Protein AF-A0A2W0CDM2-F1 (afdb_monomer_lite)

Foldseek 3Di:
DDPDFDKDKKKKAWALPWPFKKWKWKAFPVGHTPGDIDIHTHPGIDMDTDHTPPTDMDIDIDDDDTDTDMDID

Secondary structure (DSSP, 8-state):
-PPP--EEEEEEEE-TTSSS-EEEEEEETTS-EEEEEEEE-TTEEEEEEEEETT--EEEEEE--SS---EEE-

Organism: NCBI:txid59845

pLDDT: mean 90.95, std 12.7, range [41.97, 98.5]

Sequence (73 aa):
MSPPFHSHHKVIINDANSDRNVLLRVKHAKGDIIIEEFQVSPGTSKHVDGLINGTEYLFEIKAEEGQFILNAT

Structure (mmCIF, N/CA/C/O backbone):
data_AF-A0A2W0CDM2-F1
#
_entry.id   AF-A0A2W0CDM2-F1
#
loop_
_atom_site.group_PDB
_atom_site.id
_atom_site.type_symbol
_atom_site.label_atom_id
_atom_site.label_alt_id
_atom_site.label_comp_id
_atom_site.label_asym_id
_atom_site.label_entity_id
_atom_site.label_seq_id
_atom_site.pdbx_PDB_ins_code
_atom_site.Cartn_x
_atom_site.Cartn_y
_atom_site.Cartn_z
_atom_site.occupancy
_atom_site.B_iso_or_equiv
_atom_site.auth_seq_id
_atom_site.auth_comp_id
_atom_site.auth_asym_id
_atom_site.auth_atom_id
_atom_site.pdbx_PDB_model_num
ATOM 1 N N . MET A 1 1 ? -30.894 -9.713 16.021 1.00 41.97 1 MET A N 1
ATOM 2 C CA . MET A 1 1 ? -30.273 -10.063 14.727 1.00 41.97 1 MET A CA 1
ATOM 3 C C . MET A 1 1 ? -29.111 -9.112 14.517 1.00 41.97 1 MET A C 1
ATOM 5 O O . MET A 1 1 ? -29.350 -7.914 14.460 1.00 41.97 1 MET A O 1
ATOM 9 N N . SER A 1 2 ? -27.877 -9.610 14.506 1.00 44.75 2 SER A N 1
ATOM 10 C CA . SER A 1 2 ? -26.706 -8.797 14.152 1.00 44.75 2 SER A CA 1
ATOM 11 C C . SER A 1 2 ? -26.717 -8.560 12.638 1.00 44.75 2 SER A C 1
ATOM 13 O O . SER A 1 2 ? -27.075 -9.492 11.911 1.00 44.75 2 SER A O 1
ATOM 15 N N . PRO A 1 3 ? -26.385 -7.358 12.141 1.00 52.34 3 PRO A N 1
ATOM 16 C CA . PRO A 1 3 ? -26.319 -7.123 10.704 1.00 52.34 3 PRO A CA 1
ATOM 17 C C . PRO A 1 3 ? -25.265 -8.046 10.064 1.00 52.34 3 PRO A C 1
ATOM 19 O O . PRO A 1 3 ? -24.276 -8.388 10.721 1.00 52.34 3 PRO A O 1
ATOM 22 N N . PRO A 1 4 ? -25.463 -8.478 8.807 1.00 57.28 4 PRO A N 1
ATOM 23 C CA . PRO A 1 4 ? -24.468 -9.269 8.097 1.00 57.28 4 PRO A CA 1
ATOM 24 C C . PRO A 1 4 ? -23.164 -8.470 7.973 1.00 57.28 4 PRO A C 1
ATOM 26 O O . PRO A 1 4 ? -23.154 -7.349 7.466 1.00 57.28 4 PRO A O 1
ATOM 29 N N . PHE A 1 5 ? -22.056 -9.044 8.446 1.00 57.72 5 PHE A N 1
ATOM 30 C CA . PHE A 1 5 ? -20.723 -8.492 8.218 1.00 57.72 5 PHE A CA 1
ATOM 31 C C . PHE A 1 5 ? -20.394 -8.638 6.731 1.00 57.72 5 PHE A C 1
ATOM 33 O O . PHE A 1 5 ? -19.995 -9.705 6.269 1.00 57.72 5 PHE A O 1
ATOM 40 N N . HIS A 1 6 ? -20.608 -7.578 5.959 1.00 61.88 6 HIS A N 1
ATOM 41 C CA . HIS A 1 6 ? -20.177 -7.542 4.570 1.00 61.88 6 HIS A CA 1
ATOM 42 C C . HIS A 1 6 ? -18.664 -7.307 4.534 1.00 61.88 6 HIS A C 1
ATOM 44 O O . HIS A 1 6 ? -18.181 -6.253 4.954 1.00 61.88 6 HIS A O 1
ATOM 50 N N . SER A 1 7 ? -17.922 -8.318 4.075 1.00 65.06 7 SER A N 1
ATOM 51 C CA . SER A 1 7 ? -16.500 -8.170 3.776 1.00 65.06 7 SER A CA 1
ATOM 52 C C . SER A 1 7 ? -16.344 -7.267 2.555 1.00 65.06 7 SER A C 1
ATOM 54 O O . SER A 1 7 ? -17.020 -7.451 1.543 1.00 65.06 7 SER A O 1
ATOM 56 N N . HIS A 1 8 ? -15.477 -6.270 2.683 1.00 77.06 8 HIS A N 1
ATOM 57 C CA . HIS A 1 8 ? -15.089 -5.354 1.625 1.00 77.06 8 HIS A CA 1
ATOM 58 C C . HIS A 1 8 ? -13.698 -5.742 1.117 1.00 77.06 8 HIS A C 1
ATOM 60 O O . HIS A 1 8 ? -12.855 -6.197 1.891 1.00 77.06 8 HIS A O 1
ATOM 66 N N . HIS A 1 9 ? -13.455 -5.553 -0.177 1.00 84.81 9 HIS A N 1
ATOM 67 C CA . HIS A 1 9 ? -12.143 -5.756 -0.785 1.00 84.81 9 HIS A CA 1
ATOM 68 C C . HIS A 1 9 ? -11.598 -4.421 -1.281 1.00 84.81 9 HIS A C 1
ATOM 70 O O . HIS A 1 9 ? -12.348 -3.540 -1.712 1.00 84.81 9 HIS A O 1
ATOM 76 N N . LYS A 1 10 ? -10.280 -4.272 -1.202 1.00 91.62 10 LYS A N 1
ATOM 77 C CA . LYS A 1 10 ? -9.548 -3.165 -1.811 1.00 91.62 10 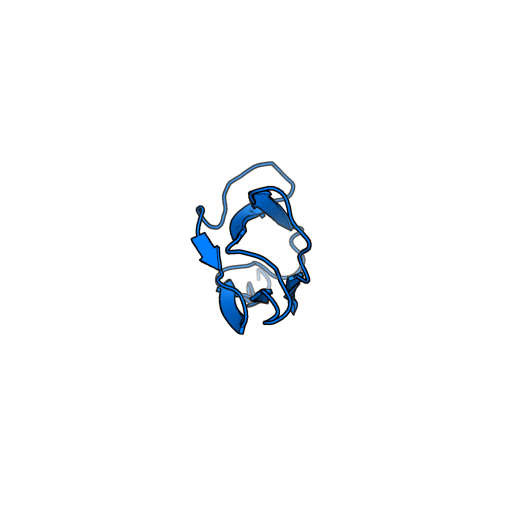LYS A CA 1
ATOM 78 C C . LYS A 1 10 ? -8.521 -3.708 -2.782 1.00 91.62 10 LYS A C 1
ATOM 80 O O . LYS A 1 10 ? -8.008 -4.811 -2.603 1.00 91.62 10 LYS A O 1
ATOM 85 N N . VAL A 1 11 ? -8.212 -2.928 -3.804 1.00 94.88 11 VAL A N 1
ATOM 86 C CA . VAL A 1 11 ? -7.080 -3.196 -4.690 1.00 94.88 11 VAL A CA 1
ATOM 87 C C . VAL A 1 11 ? -6.047 -2.111 -4.463 1.00 94.88 11 VAL A C 1
ATOM 89 O O . VAL A 1 11 ? -6.348 -0.924 -4.581 1.00 94.88 11 VAL A O 1
ATOM 92 N N . ILE A 1 12 ? -4.832 -2.529 -4.120 1.00 96.25 12 ILE A N 1
ATOM 93 C CA . ILE A 1 12 ? -3.686 -1.637 -4.001 1.00 96.25 12 ILE A CA 1
ATOM 94 C C . ILE A 1 12 ? -2.867 -1.744 -5.270 1.00 96.25 12 ILE A C 1
ATOM 96 O O . ILE A 1 12 ? -2.452 -2.838 -5.647 1.00 96.25 12 ILE A O 1
ATOM 100 N N . ILE A 1 13 ? -2.649 -0.614 -5.927 1.00 97.94 13 ILE A N 1
ATOM 101 C CA . ILE A 1 13 ? -1.919 -0.518 -7.186 1.00 97.94 13 ILE A CA 1
ATOM 102 C C . ILE A 1 13 ? -0.655 0.285 -6.921 1.00 97.94 13 ILE A C 1
ATOM 104 O O . ILE A 1 13 ? -0.728 1.397 -6.393 1.00 97.94 13 ILE A O 1
ATOM 108 N N . ASN A 1 14 ? 0.486 -0.274 -7.313 1.00 98.38 14 ASN A N 1
ATOM 109 C CA . ASN A 1 14 ? 1.714 0.488 -7.455 1.00 98.38 14 ASN A CA 1
ATOM 110 C C . ASN A 1 14 ? 1.847 0.848 -8.935 1.00 98.38 14 ASN A C 1
ATOM 112 O O . ASN A 1 14 ? 2.000 -0.046 -9.769 1.00 98.38 14 ASN A O 1
ATOM 116 N N . ASP A 1 15 ? 1.694 2.130 -9.268 1.00 98.19 15 ASP A N 1
ATOM 117 C CA . ASP A 1 15 ? 1.688 2.583 -10.659 1.00 98.19 15 ASP A CA 1
ATOM 118 C C . ASP A 1 15 ? 2.990 2.201 -11.380 1.00 98.19 15 ASP A C 1
ATOM 120 O O . ASP A 1 15 ? 4.049 2.059 -10.766 1.00 98.19 15 ASP A O 1
ATOM 124 N N . ALA A 1 16 ? 2.923 2.025 -12.700 1.00 97.81 16 ALA A N 1
ATOM 125 C CA . ALA A 1 16 ? 4.098 1.689 -13.504 1.00 97.81 16 ALA A CA 1
ATOM 126 C C . ALA A 1 16 ? 5.165 2.796 -13.503 1.00 97.81 16 ALA A C 1
ATOM 128 O O . ALA A 1 16 ? 6.327 2.504 -13.772 1.00 97.81 16 ALA A O 1
ATOM 129 N N . ASN A 1 17 ? 4.782 4.039 -13.190 1.00 98.12 17 ASN A N 1
ATOM 130 C CA . ASN A 1 17 ? 5.697 5.176 -13.084 1.00 98.12 17 ASN A CA 1
ATOM 131 C C . ASN A 1 17 ? 6.318 5.341 -11.687 1.00 98.12 17 ASN A C 1
ATOM 133 O O . ASN A 1 17 ? 7.023 6.320 -11.457 1.00 98.12 17 ASN A O 1
ATOM 137 N N . SER A 1 18 ? 6.046 4.437 -10.745 1.00 98.12 18 SER A N 1
ATOM 138 C CA . SER A 1 18 ? 6.762 4.417 -9.469 1.00 98.12 18 SER A CA 1
ATOM 139 C C . SER A 1 18 ? 8.175 3.870 -9.643 1.00 98.12 18 SER A C 1
ATOM 141 O O . SER A 1 18 ? 8.395 2.923 -10.399 1.00 98.12 18 SER A O 1
ATOM 143 N N . ASP A 1 19 ? 9.118 4.394 -8.864 1.00 98.06 19 ASP A N 1
ATOM 144 C CA . ASP A 1 19 ? 10.529 4.032 -9.010 1.00 98.06 19 ASP A CA 1
ATOM 145 C C . ASP A 1 19 ? 10.818 2.574 -8.621 1.00 98.06 19 ASP A C 1
ATOM 147 O O . ASP A 1 19 ? 11.688 1.927 -9.210 1.00 98.06 19 ASP A O 1
ATOM 151 N N . ARG A 1 20 ? 10.148 2.056 -7.578 1.00 97.50 20 ARG A N 1
ATOM 152 C CA . ARG A 1 20 ? 10.507 0.779 -6.932 1.00 97.50 20 ARG A CA 1
ATOM 153 C C . ARG A 1 20 ? 9.313 0.030 -6.343 1.00 97.50 20 ARG A C 1
ATOM 155 O O . ARG A 1 20 ? 8.182 0.515 -6.276 1.00 97.50 20 ARG A O 1
ATOM 162 N N . ASN A 1 21 ? 9.600 -1.186 -5.886 1.00 98.00 21 ASN A N 1
ATOM 163 C CA . ASN A 1 21 ? 8.688 -1.972 -5.066 1.00 98.00 21 ASN A CA 1
ATOM 164 C C . ASN A 1 21 ? 8.371 -1.241 -3.758 1.00 98.00 21 ASN A C 1
ATOM 166 O O . ASN A 1 21 ? 9.238 -0.593 -3.173 1.00 98.00 21 ASN A O 1
ATOM 170 N N . VAL A 1 22 ? 7.153 -1.443 -3.266 1.00 97.88 22 VAL A N 1
ATOM 171 C CA . VAL A 1 22 ? 6.750 -1.025 -1.923 1.00 97.88 22 VAL A CA 1
ATOM 172 C C . VAL A 1 22 ? 6.369 -2.245 -1.100 1.00 97.88 22 VAL A C 1
ATOM 174 O O . VAL A 1 22 ? 5.769 -3.190 -1.621 1.00 97.88 22 VAL A O 1
ATOM 177 N N . LEU A 1 23 ? 6.719 -2.224 0.182 1.00 98.19 23 LEU A N 1
ATOM 178 C CA . LEU A 1 23 ? 6.208 -3.156 1.178 1.00 98.19 23 LEU A CA 1
ATOM 179 C C . LEU A 1 23 ? 5.056 -2.478 1.913 1.00 98.19 23 LEU A C 1
ATOM 181 O O . LEU A 1 23 ? 5.194 -1.359 2.410 1.00 98.19 23 LEU A O 1
ATOM 185 N N . LEU A 1 24 ? 3.915 -3.153 1.955 1.00 97.00 24 LEU A N 1
ATOM 186 C CA . LEU A 1 24 ? 2.672 -2.653 2.520 1.00 97.00 24 LEU A CA 1
ATOM 187 C C . LEU A 1 24 ? 2.182 -3.581 3.617 1.00 97.00 24 LEU A C 1
ATOM 189 O O . LEU A 1 24 ? 2.245 -4.799 3.484 1.00 97.00 24 LEU A O 1
ATOM 193 N N . ARG A 1 25 ? 1.637 -2.994 4.676 1.00 96.88 25 ARG A N 1
ATOM 194 C CA . ARG A 1 25 ? 0.935 -3.696 5.752 1.00 96.88 25 ARG A CA 1
ATOM 195 C C . ARG A 1 25 ? -0.371 -2.972 6.045 1.00 96.88 25 ARG A C 1
ATOM 197 O O . ARG A 1 25 ? -0.409 -1.742 6.016 1.00 96.88 25 ARG A O 1
ATOM 204 N N . VAL A 1 26 ? -1.424 -3.722 6.373 1.00 95.50 26 VAL A N 1
ATOM 205 C CA . VAL A 1 26 ? -2.719 -3.141 6.761 1.00 95.50 26 VAL A CA 1
ATOM 206 C C . VAL A 1 26 ? -2.976 -3.382 8.236 1.00 95.50 26 VAL A C 1
ATOM 208 O O . VAL A 1 26 ? -2.944 -4.518 8.716 1.00 95.50 26 VAL A O 1
ATOM 211 N N . LYS A 1 27 ? -3.266 -2.300 8.954 1.00 95.94 27 LYS A N 1
ATOM 212 C CA . LYS A 1 27 ? -3.592 -2.325 10.378 1.00 95.94 27 LYS A CA 1
ATOM 213 C C . LYS A 1 27 ? -4.993 -1.795 10.603 1.00 95.94 27 LYS A C 1
ATOM 215 O O . LYS A 1 27 ? -5.438 -0.877 9.920 1.00 95.94 27 LYS A O 1
ATOM 220 N N . HIS A 1 28 ? -5.680 -2.338 11.595 1.00 94.75 28 HIS A N 1
ATOM 221 C CA . HIS A 1 28 ? -6.853 -1.688 12.159 1.00 94.75 28 HIS A CA 1
ATOM 222 C C . HIS A 1 28 ? -6.421 -0.357 12.787 1.00 94.75 28 HIS A C 1
ATOM 224 O O . HIS A 1 28 ? -5.330 -0.269 13.355 1.00 94.75 28 HIS A O 1
ATOM 230 N N . ALA A 1 29 ? -7.297 0.649 12.813 1.00 92.38 29 ALA A N 1
ATOM 231 C CA . ALA A 1 29 ? -7.033 1.934 13.479 1.00 92.38 29 ALA A CA 1
ATOM 232 C C . ALA A 1 29 ? -6.649 1.823 14.977 1.00 92.38 29 ALA A C 1
ATOM 234 O O . ALA A 1 29 ? -6.152 2.771 15.573 1.00 92.38 29 ALA A O 1
ATOM 235 N N . LYS A 1 30 ? -6.852 0.650 15.594 1.00 92.50 30 LYS A N 1
ATOM 236 C CA . LYS A 1 30 ? -6.507 0.356 16.996 1.00 92.50 30 LYS A CA 1
ATOM 237 C C . LYS A 1 30 ? -5.077 -0.174 17.161 1.00 92.50 30 LYS A C 1
ATOM 239 O O . LYS A 1 30 ? -4.6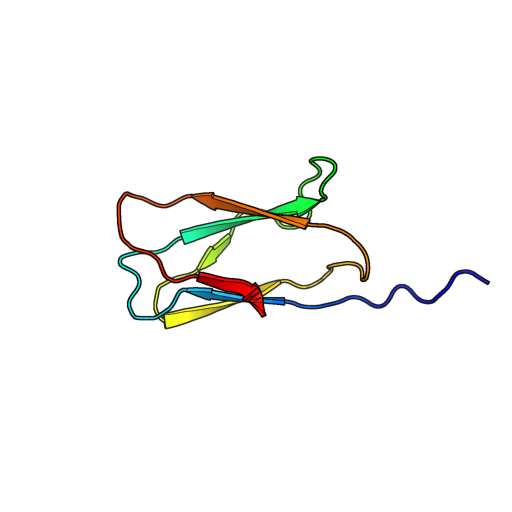22 -0.328 18.286 1.00 92.50 30 LYS A O 1
ATOM 244 N N . GLY A 1 31 ? -4.379 -0.442 16.056 1.00 90.75 31 GLY A N 1
ATOM 245 C CA . GLY A 1 31 ? -2.997 -0.919 16.035 1.00 90.75 31 GLY A CA 1
ATOM 246 C C . GLY A 1 31 ? -2.829 -2.390 15.651 1.00 90.75 31 GLY A C 1
ATOM 247 O O . GLY A 1 31 ? -1.714 -2.769 15.295 1.00 90.75 31 GLY A O 1
ATOM 248 N N . ASP A 1 32 ? -3.901 -3.187 15.659 1.00 95.56 32 ASP A N 1
ATOM 249 C CA . ASP A 1 32 ? -3.847 -4.608 15.297 1.00 95.56 32 ASP A CA 1
ATOM 250 C C . ASP A 1 32 ? -3.466 -4.798 13.827 1.00 95.56 32 ASP A C 1
ATOM 252 O O . ASP A 1 32 ? -3.998 -4.119 12.947 1.00 95.56 32 ASP A O 1
ATOM 256 N N . ILE A 1 33 ? -2.563 -5.739 13.548 1.00 95.00 33 ILE A N 1
ATOM 257 C CA . ILE A 1 33 ? -2.204 -6.117 12.178 1.00 95.00 33 ILE A CA 1
ATOM 258 C C . ILE A 1 33 ? -3.306 -7.023 11.632 1.00 95.00 33 ILE A C 1
ATOM 260 O O . ILE A 1 33 ? -3.614 -8.057 12.217 1.00 95.00 33 ILE A O 1
ATOM 264 N N . ILE A 1 34 ? -3.902 -6.615 10.514 1.00 94.50 34 ILE A N 1
ATOM 265 C CA . ILE A 1 34 ? -4.993 -7.348 9.858 1.00 94.50 34 ILE A CA 1
ATOM 266 C C . ILE A 1 34 ? -4.459 -8.114 8.657 1.00 94.50 34 ILE A C 1
ATOM 268 O O . ILE A 1 34 ? -4.840 -9.25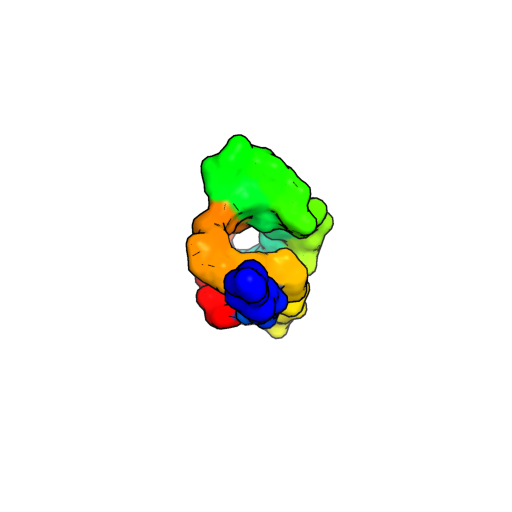8 8.429 1.00 94.50 34 ILE A O 1
ATOM 272 N N . ILE A 1 35 ? -3.548 -7.490 7.910 1.00 94.44 35 ILE A N 1
ATOM 273 C CA . ILE A 1 35 ? -2.843 -8.120 6.799 1.00 94.44 35 ILE A CA 1
ATOM 274 C C . ILE A 1 35 ? -1.361 -7.875 7.012 1.00 94.44 35 ILE A C 1
ATOM 276 O O . ILE A 1 35 ? -0.933 -6.725 7.150 1.00 94.44 35 ILE A O 1
ATOM 280 N N . GLU A 1 36 ? -0.609 -8.971 7.057 1.00 96.00 36 GLU A N 1
ATOM 281 C CA . GLU A 1 36 ? 0.844 -8.956 7.182 1.00 96.00 36 GLU A CA 1
ATOM 282 C C . GLU A 1 36 ? 1.521 -8.259 6.003 1.00 96.00 36 GLU A C 1
ATOM 284 O O . GLU A 1 36 ? 0.896 -7.937 4.998 1.00 96.00 36 GLU A O 1
ATOM 289 N N . GLU A 1 37 ? 2.817 -7.998 6.143 1.00 97.38 37 GLU A N 1
ATOM 290 C CA . GLU A 1 37 ? 3.584 -7.298 5.117 1.00 97.38 37 GLU A CA 1
ATOM 291 C C . GLU A 1 37 ? 3.574 -8.055 3.775 1.00 97.38 37 GLU A C 1
ATOM 293 O O . GLU A 1 37 ? 3.856 -9.253 3.715 1.00 97.38 37 GLU A O 1
ATOM 298 N N . PHE A 1 38 ? 3.273 -7.347 2.687 1.00 96.69 38 PHE A N 1
ATOM 299 C CA . PHE A 1 38 ? 3.335 -7.865 1.323 1.00 96.69 38 PHE A CA 1
ATOM 300 C C . PHE A 1 38 ? 3.950 -6.843 0.369 1.00 96.69 38 PHE A C 1
ATOM 302 O O . PHE A 1 38 ? 3.864 -5.634 0.573 1.00 96.69 38 PHE A O 1
ATOM 309 N N . GLN A 1 39 ? 4.559 -7.338 -0.707 1.00 97.81 39 GLN A N 1
ATOM 310 C CA . GLN A 1 39 ? 5.178 -6.498 -1.726 1.00 97.81 39 GLN A CA 1
ATOM 311 C C . GLN A 1 39 ? 4.206 -6.183 -2.868 1.00 97.81 39 GLN A C 1
ATOM 313 O O . GLN A 1 39 ? 3.488 -7.069 -3.338 1.00 97.81 39 GLN A O 1
ATOM 318 N N . VAL A 1 40 ? 4.257 -4.947 -3.371 1.00 98.12 40 VAL A N 1
ATOM 319 C CA . VAL A 1 40 ? 3.623 -4.543 -4.634 1.00 98.12 40 VAL A CA 1
ATOM 320 C C . VAL A 1 40 ? 4.668 -3.890 -5.537 1.00 98.12 40 VAL A C 1
ATOM 322 O O . VAL A 1 40 ? 5.276 -2.875 -5.186 1.00 98.12 40 VAL A O 1
ATOM 325 N N . SER A 1 41 ? 4.900 -4.487 -6.702 1.00 98.38 41 SER A N 1
ATOM 326 C CA . SER A 1 41 ? 5.867 -3.998 -7.691 1.00 98.38 41 SER A CA 1
ATOM 327 C C . SER A 1 41 ? 5.251 -2.940 -8.611 1.00 98.38 41 SER A C 1
ATOM 329 O O . SER A 1 41 ? 4.038 -2.994 -8.831 1.00 98.38 41 SER A O 1
ATOM 331 N N . PRO A 1 42 ? 6.038 -2.005 -9.175 1.00 98.50 42 PRO A N 1
ATOM 332 C CA . PRO A 1 42 ? 5.530 -1.042 -10.150 1.00 98.50 42 PRO A CA 1
ATOM 333 C C . PRO A 1 42 ? 4.792 -1.728 -11.304 1.00 98.50 42 PRO A C 1
ATOM 335 O O . PRO A 1 42 ? 5.219 -2.773 -11.799 1.00 98.50 42 PRO A O 1
ATOM 338 N N . GLY A 1 43 ? 3.660 -1.158 -11.708 1.00 98.31 43 GLY A N 1
ATOM 339 C CA . GLY A 1 43 ? 2.790 -1.691 -12.759 1.00 98.31 43 GLY A CA 1
ATOM 340 C C . GLY A 1 43 ? 1.966 -2.911 -12.342 1.00 98.31 43 GLY A C 1
ATOM 341 O O . GLY A 1 43 ? 1.346 -3.549 -13.192 1.00 98.31 43 GLY A O 1
ATOM 342 N N . THR A 1 44 ? 1.950 -3.254 -11.051 1.00 98.44 44 THR A N 1
ATOM 343 C CA . THR A 1 44 ? 1.196 -4.398 -10.523 1.00 98.44 44 THR A CA 1
ATOM 344 C C . THR A 1 44 ? 0.214 -3.973 -9.441 1.00 98.44 44 THR A C 1
ATOM 346 O O . THR A 1 44 ? 0.223 -2.839 -8.952 1.00 98.44 44 THR A O 1
ATOM 349 N N . SER A 1 45 ? -0.651 -4.906 -9.058 1.00 97.25 45 SER A N 1
ATOM 350 C CA . SER A 1 45 ? -1.621 -4.699 -7.998 1.00 97.25 45 SER A CA 1
ATOM 351 C C . SER A 1 45 ? -1.715 -5.893 -7.057 1.00 97.25 45 SER A C 1
ATOM 353 O O . SER A 1 45 ? -1.348 -7.026 -7.391 1.00 97.25 45 SER A O 1
ATOM 355 N N . LYS A 1 46 ? -2.234 -5.630 -5.857 1.00 96.62 46 LYS A N 1
ATOM 356 C CA . LYS A 1 46 ? -2.615 -6.651 -4.888 1.00 96.62 46 LYS A CA 1
ATOM 357 C C . LYS A 1 46 ? -4.024 -6.442 -4.370 1.00 96.62 46 LYS A C 1
ATOM 359 O O . LYS A 1 46 ? -4.404 -5.339 -3.990 1.00 96.62 46 LYS A O 1
ATOM 364 N N . HIS A 1 47 ? -4.766 -7.542 -4.325 1.00 95.06 47 HIS A N 1
ATOM 365 C CA . HIS A 1 47 ? -6.035 -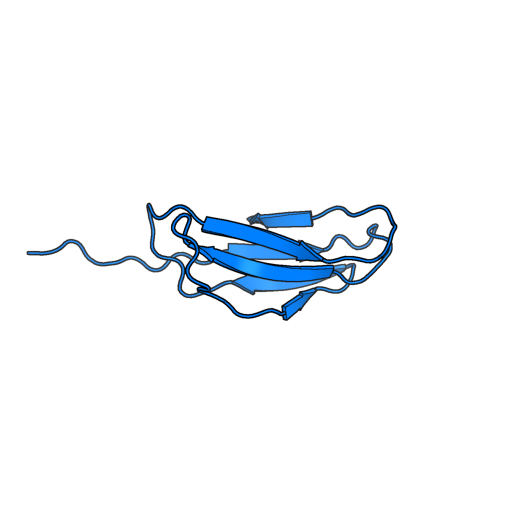7.616 -3.621 1.00 95.06 47 HIS A CA 1
ATOM 366 C C . HIS A 1 47 ? -5.792 -7.669 -2.114 1.00 95.06 47 HIS A C 1
ATOM 368 O O . HIS A 1 47 ? -4.897 -8.367 -1.634 1.00 95.06 47 HIS A O 1
ATOM 374 N N . VAL A 1 48 ? -6.595 -6.894 -1.402 1.00 93.06 48 VAL A N 1
ATOM 375 C CA . VAL A 1 48 ? -6.618 -6.752 0.047 1.00 93.06 48 VAL A CA 1
ATOM 376 C C . VAL A 1 48 ? -8.028 -7.133 0.474 1.00 93.06 48 VAL A C 1
ATOM 378 O O . VAL A 1 48 ? -8.958 -6.326 0.409 1.00 93.06 48 VAL A O 1
ATOM 381 N N . ASP A 1 49 ? -8.176 -8.400 0.840 1.00 90.56 49 ASP A N 1
ATOM 382 C CA . ASP A 1 49 ? -9.446 -9.016 1.216 1.00 90.56 49 ASP A CA 1
ATOM 383 C C . ASP A 1 49 ? -9.594 -9.089 2.743 1.00 90.56 49 ASP A C 1
ATOM 385 O O . ASP A 1 49 ? -8.641 -8.875 3.491 1.00 90.56 49 ASP A O 1
ATOM 389 N N . GLY A 1 50 ? -10.797 -9.406 3.227 1.00 86.56 50 GLY A N 1
ATOM 390 C CA . GLY A 1 50 ? -11.042 -9.587 4.664 1.00 86.56 50 GLY A CA 1
ATOM 391 C C . GLY A 1 50 ? -11.195 -8.284 5.453 1.00 86.56 50 GLY A C 1
ATOM 392 O O . GLY A 1 50 ? -11.253 -8.318 6.682 1.00 86.56 50 GLY A O 1
ATOM 393 N N . LEU A 1 51 ? -11.317 -7.141 4.771 1.00 90.75 51 LEU A N 1
ATOM 394 C CA . LEU A 1 51 ? -11.663 -5.879 5.420 1.0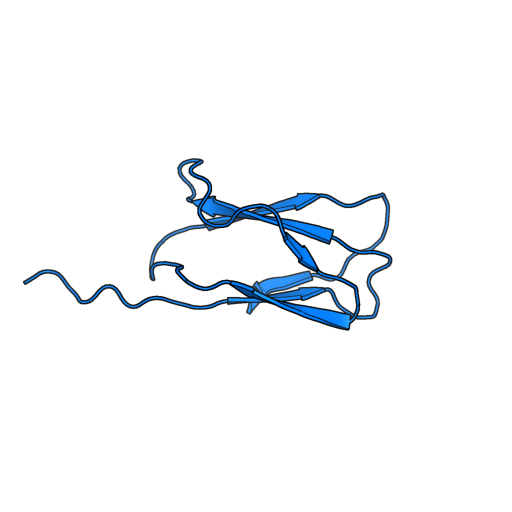0 90.75 51 LEU A CA 1
ATOM 395 C C . LEU A 1 51 ? -13.148 -5.886 5.793 1.00 90.75 51 LEU A C 1
ATOM 397 O O . LEU A 1 51 ? -13.997 -6.368 5.042 1.00 90.75 51 LEU A O 1
ATOM 401 N N . ILE A 1 52 ? -13.473 -5.350 6.963 1.00 90.75 52 ILE A N 1
ATOM 402 C CA . ILE A 1 52 ? -14.837 -5.247 7.478 1.00 90.75 52 ILE A CA 1
ATOM 403 C C . ILE A 1 52 ? -15.378 -3.870 7.101 1.00 90.75 52 ILE A C 1
ATOM 405 O O . ILE A 1 52 ? -14.749 -2.845 7.370 1.00 90.75 52 ILE A O 1
ATOM 409 N N . ASN A 1 53 ? -16.561 -3.831 6.490 1.00 87.12 53 ASN A N 1
ATOM 410 C CA . ASN A 1 53 ? -17.182 -2.567 6.111 1.00 87.12 53 ASN A CA 1
ATOM 411 C C . ASN A 1 53 ? -17.426 -1.650 7.328 1.00 87.12 53 ASN A C 1
ATOM 413 O O . ASN A 1 53 ? -17.747 -2.117 8.421 1.00 87.12 53 ASN A O 1
ATOM 417 N N . GLY A 1 54 ? -17.271 -0.339 7.135 1.00 88.06 54 GLY A N 1
ATOM 418 C CA . GLY A 1 54 ? -17.395 0.668 8.195 1.00 88.06 54 GLY A CA 1
ATOM 419 C C . GLY A 1 54 ? -16.253 0.666 9.217 1.00 88.06 54 GLY A C 1
ATOM 420 O O . GLY A 1 54 ? -16.322 1.408 10.193 1.00 88.06 54 GLY A O 1
ATOM 421 N N . THR A 1 55 ? -15.215 -0.149 9.007 1.00 91.38 55 THR A N 1
ATOM 422 C CA . THR A 1 55 ? -14.025 -0.178 9.862 1.00 91.38 55 THR A CA 1
ATOM 423 C C . THR A 1 55 ? -12.915 0.665 9.250 1.00 91.38 55 THR A C 1
ATOM 425 O O . THR A 1 55 ? -12.662 0.601 8.048 1.00 91.38 55 THR A O 1
ATOM 428 N N . GLU A 1 56 ? -12.250 1.462 10.084 1.00 93.50 56 GLU A N 1
ATOM 429 C CA . GLU A 1 56 ? -11.112 2.277 9.671 1.00 93.50 56 GLU A CA 1
ATOM 430 C C . GLU A 1 56 ? -9.809 1.469 9.718 1.00 93.50 56 GLU A C 1
ATOM 432 O O . GLU A 1 56 ? -9.508 0.772 10.698 1.00 93.50 56 GLU A O 1
ATOM 437 N N . TYR A 1 57 ? -9.024 1.599 8.651 1.00 93.62 57 TYR A N 1
ATOM 438 C CA . TYR A 1 57 ? -7.758 0.905 8.465 1.00 93.62 57 TYR A CA 1
ATOM 439 C C . TYR A 1 57 ? -6.650 1.886 8.090 1.00 93.62 57 TYR A C 1
ATOM 441 O O . TYR A 1 57 ? -6.885 2.885 7.412 1.00 93.62 57 TYR A O 1
ATOM 449 N N . LEU A 1 58 ? -5.429 1.558 8.502 1.00 94.94 58 LEU A N 1
ATOM 450 C CA . LEU A 1 58 ? -4.208 2.287 8.190 1.00 94.94 58 LEU A CA 1
ATOM 451 C C . LEU A 1 58 ? -3.320 1.420 7.297 1.00 94.94 58 LEU A C 1
ATOM 453 O O . LEU A 1 58 ? -3.076 0.250 7.605 1.00 94.94 58 LEU A O 1
ATOM 457 N N . PHE A 1 59 ? -2.816 2.009 6.215 1.00 93.44 59 PHE A N 1
ATOM 458 C CA . PHE A 1 59 ? -1.796 1.402 5.366 1.00 93.44 59 PHE A CA 1
ATOM 459 C C . PHE A 1 59 ? -0.425 1.915 5.804 1.00 93.44 59 PHE A C 1
ATOM 461 O O . PHE A 1 59 ? -0.139 3.106 5.696 1.00 93.44 59 PHE A O 1
ATOM 468 N N . GLU A 1 60 ? 0.419 1.020 6.308 1.00 95.38 60 GLU A N 1
ATOM 469 C CA . GLU A 1 60 ? 1.831 1.311 6.551 1.00 95.38 60 GLU A CA 1
ATOM 470 C C . GLU A 1 60 ? 2.628 0.962 5.298 1.00 95.38 60 GLU A C 1
ATOM 472 O O . GLU A 1 60 ? 2.486 -0.135 4.754 1.00 95.38 60 GLU A O 1
ATOM 477 N N . ILE A 1 61 ? 3.469 1.895 4.852 1.00 95.25 61 ILE A N 1
ATOM 478 C CA . ILE A 1 61 ? 4.265 1.766 3.633 1.00 95.25 61 ILE A CA 1
ATOM 479 C C . ILE A 1 61 ? 5.736 1.848 4.012 1.00 95.25 61 ILE A C 1
ATOM 481 O O . ILE A 1 61 ? 6.150 2.775 4.711 1.00 95.25 61 ILE A O 1
ATOM 485 N N . LYS A 1 62 ? 6.529 0.893 3.532 1.00 96.94 62 LYS A N 1
ATOM 486 C CA . LYS A 1 62 ? 7.988 0.947 3.573 1.00 96.94 62 LYS A CA 1
ATOM 487 C C . LYS A 1 62 ? 8.513 0.871 2.154 1.00 96.94 62 LYS A C 1
ATOM 489 O O . LYS A 1 62 ? 8.148 -0.025 1.392 1.00 96.94 62 LYS A O 1
ATOM 494 N N . ALA A 1 63 ? 9.384 1.803 1.822 1.00 96.44 63 ALA A N 1
ATOM 495 C CA . ALA A 1 63 ? 10.055 1.839 0.543 1.00 96.44 63 ALA A CA 1
ATOM 496 C C . ALA A 1 63 ? 11.444 2.449 0.719 1.00 96.44 63 ALA A C 1
ATOM 498 O O . ALA A 1 63 ? 11.694 3.188 1.674 1.00 96.44 63 ALA A O 1
ATOM 499 N N . GLU A 1 64 ? 12.341 2.118 -0.202 1.00 95.81 64 GLU A N 1
ATOM 500 C CA . GLU A 1 64 ? 13.573 2.881 -0.384 1.00 95.81 64 GLU A CA 1
ATOM 501 C C . GLU A 1 64 ? 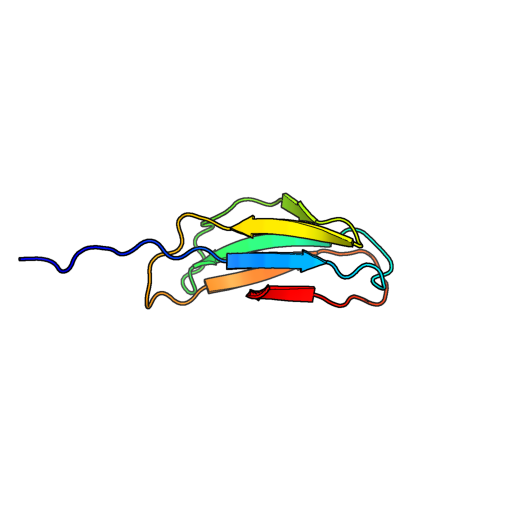13.241 4.292 -0.898 1.00 95.81 64 GLU A C 1
ATOM 503 O O . GLU A 1 64 ? 12.119 4.556 -1.335 1.00 95.81 64 GLU A O 1
ATOM 508 N N . GLU A 1 65 ? 14.209 5.207 -0.847 1.00 96.50 65 GLU A N 1
ATOM 509 C CA . GLU A 1 65 ? 14.043 6.557 -1.390 1.00 96.50 65 GLU A CA 1
ATOM 510 C C . GLU A 1 65 ? 13.637 6.519 -2.874 1.00 96.50 65 GLU A C 1
ATOM 512 O O . GLU A 1 65 ? 14.209 5.768 -3.671 1.00 96.50 65 GLU A O 1
ATOM 517 N N . GLY A 1 66 ? 12.639 7.330 -3.231 1.00 96.25 66 GLY A N 1
ATOM 518 C CA . GLY A 1 66 ? 12.107 7.424 -4.586 1.00 96.25 66 GLY A CA 1
ATOM 519 C C . GLY A 1 66 ? 10.739 8.103 -4.643 1.00 96.25 66 GLY A C 1
ATOM 520 O O . GLY A 1 66 ? 10.153 8.474 -3.621 1.00 96.25 66 GLY A O 1
ATOM 521 N N . GLN A 1 67 ? 10.229 8.256 -5.859 1.00 97.69 67 GLN A N 1
ATOM 522 C CA . GLN A 1 67 ? 8.882 8.713 -6.153 1.00 97.69 67 GLN A CA 1
ATOM 523 C C . GLN A 1 67 ? 7.939 7.516 -6.325 1.00 97.69 67 GLN A C 1
ATOM 525 O O . GLN A 1 67 ? 8.232 6.549 -7.030 1.00 97.69 67 GLN A O 1
ATOM 530 N N . PHE A 1 68 ? 6.771 7.604 -5.690 1.00 97.50 68 PHE A N 1
ATOM 531 C CA . PHE A 1 68 ? 5.762 6.549 -5.706 1.00 97.50 68 PHE A CA 1
ATOM 532 C C . PHE A 1 68 ? 4.382 7.128 -5.995 1.00 97.50 68 PHE A C 1
ATOM 534 O O . PHE A 1 68 ? 4.002 8.164 -5.447 1.00 97.50 68 PHE A O 1
ATOM 541 N N . ILE A 1 69 ? 3.616 6.419 -6.820 1.00 97.44 69 ILE A N 1
ATOM 542 C CA . ILE A 1 69 ? 2.205 6.694 -7.085 1.00 97.44 69 ILE A CA 1
ATOM 543 C C . ILE A 1 69 ? 1.430 5.444 -6.673 1.00 97.44 69 ILE A C 1
ATOM 545 O O . ILE A 1 69 ? 1.453 4.415 -7.351 1.00 97.44 69 ILE A O 1
ATOM 549 N N . LEU A 1 70 ? 0.771 5.527 -5.519 1.00 96.69 70 LEU A N 1
ATOM 550 C CA . LEU A 1 70 ? 0.040 4.416 -4.920 1.00 96.69 70 LEU A CA 1
ATOM 551 C C . LEU A 1 70 ? -1.451 4.734 -4.896 1.00 96.69 70 LEU A C 1
ATOM 553 O O . LEU A 1 70 ? -1.856 5.782 -4.395 1.00 96.69 70 LEU A O 1
ATOM 557 N N . ASN A 1 71 ? -2.261 3.810 -5.407 1.00 95.88 71 ASN A N 1
ATOM 558 C CA . ASN A 1 71 ? -3.717 3.925 -5.397 1.00 95.88 71 ASN A CA 1
ATOM 559 C C . ASN A 1 71 ? -4.331 2.801 -4.564 1.00 95.88 71 ASN A C 1
ATOM 561 O O . ASN A 1 71 ? -3.898 1.653 -4.655 1.00 95.88 71 ASN A O 1
ATOM 565 N N . ALA A 1 72 ? -5.362 3.134 -3.789 1.00 92.62 72 ALA A N 1
ATOM 566 C CA . ALA A 1 72 ? -6.168 2.182 -3.035 1.00 92.62 72 ALA A CA 1
ATOM 567 C C . ALA A 1 72 ? -7.644 2.366 -3.409 1.00 92.62 72 ALA A C 1
ATOM 569 O O . ALA A 1 72 ? -8.265 3.358 -3.021 1.00 92.62 72 ALA A O 1
ATOM 570 N N . THR A 1 73 ? -8.194 1.426 -4.181 1.00 88.00 73 THR A N 1
ATOM 571 C CA . THR A 1 73 ? -9.556 1.502 -4.749 1.00 88.00 73 THR A CA 1
ATOM 572 C C . THR A 1 73 ? -10.471 0.449 -4.152 1.00 88.00 73 THR A C 1
ATOM 574 O O . THR A 1 73 ? -10.037 -0.724 -4.099 1.00 88.00 73 THR A O 1
#

Radius of gyration: 13.6 Å; chains: 1; bounding box: 44×19×30 Å